Protein AF-A0A7S3PN33-F1 (afdb_monomer_lite)

Organism: NCBI:txid215587

Sequence (171 aa):
MSETEQEKIMETLKGGEWKNDDFIQNVSSNPILAQALKDPRFAMIAQGLQTNPTATMKEIEKDPSMKQVVNELFKVLGGHFMKLGEVQDRGMAKLQVQKPAIVSSEEAKLQREADKVLQNQEIRNVLSNPETKEILNKCSNPVMFRRYMNDPIWGARIRLLQQYGLVQMQN

pLDDT: mean 79.93, std 12.37, range [38.75, 93.25]

Secondary structure (DSSP, 8-state):
--HHHHHHHHHHS---TTSSHHHHHHHHHSHHHHHHTTSHHHHHHHHHHHH-HHHHHHHHTT-HHHHHHHHHHHHHHHHHHHHHHHHHHHHHHHHHH---S---HHHHHHHHHHHHHHH-HHHHHHHH-HHHHHHHHHTTSHHHHHHHHTSTTHHHHHHHHHHTTS-----

Radius of gyration: 28.56 Å; chains: 1; bounding box: 65×34×70 Å

Structure (mmCIF, N/CA/C/O backbone):
data_AF-A0A7S3PN33-F1
#
_entry.id   AF-A0A7S3PN33-F1
#
loop_
_atom_site.group_PDB
_atom_site.id
_atom_site.type_symbol
_atom_site.label_atom_id
_atom_site.label_alt_id
_atom_site.label_comp_id
_atom_site.label_asym_id
_atom_site.label_entity_id
_atom_site.label_seq_id
_atom_site.pdbx_PDB_ins_code
_atom_site.Cartn_x
_atom_site.Cartn_y
_atom_site.Cartn_z
_atom_site.occupancy
_atom_site.B_iso_or_equiv
_atom_site.auth_seq_id
_atom_site.auth_comp_id
_atom_site.auth_asym_id
_atom_site.auth_atom_id
_atom_site.pdbx_PDB_model_num
ATOM 1 N N . MET A 1 1 ? -24.913 -13.433 13.638 1.00 58.53 1 MET A N 1
ATOM 2 C CA . MET A 1 1 ? -25.015 -12.006 13.287 1.00 58.53 1 MET A CA 1
ATOM 3 C C . MET A 1 1 ? -26.271 -11.854 12.453 1.00 58.53 1 MET A C 1
ATOM 5 O O . MET A 1 1 ? -26.482 -12.708 11.598 1.00 58.53 1 MET A O 1
ATOM 9 N N . SER A 1 2 ? -27.131 -10.887 12.760 1.00 71.38 2 SER A N 1
ATOM 10 C CA . SER A 1 2 ? -28.342 -10.630 11.971 1.00 71.38 2 SER A CA 1
ATOM 11 C C . SER A 1 2 ? -28.032 -9.737 10.767 1.00 71.38 2 SER A C 1
ATOM 13 O O . SER A 1 2 ? -27.051 -8.996 10.764 1.00 71.38 2 SER A O 1
ATOM 15 N N . GLU A 1 3 ? -28.879 -9.799 9.745 1.00 67.00 3 GLU A N 1
ATOM 16 C CA . GLU A 1 3 ? -28.794 -8.984 8.521 1.00 67.00 3 GLU A CA 1
ATOM 17 C C . GLU A 1 3 ? -28.723 -7.475 8.840 1.00 67.00 3 GLU A C 1
ATOM 19 O O . GLU A 1 3 ? -27.892 -6.747 8.304 1.00 67.00 3 GLU A O 1
ATOM 24 N N . THR A 1 4 ? -29.460 -7.040 9.866 1.00 70.31 4 THR A N 1
ATOM 25 C CA . THR A 1 4 ? -29.454 -5.665 10.392 1.00 70.31 4 THR A CA 1
ATOM 26 C C . THR A 1 4 ? -28.090 -5.208 10.928 1.00 70.31 4 THR A C 1
ATOM 28 O O . THR A 1 4 ? -27.743 -4.030 10.843 1.00 70.31 4 THR A O 1
ATOM 31 N N . GL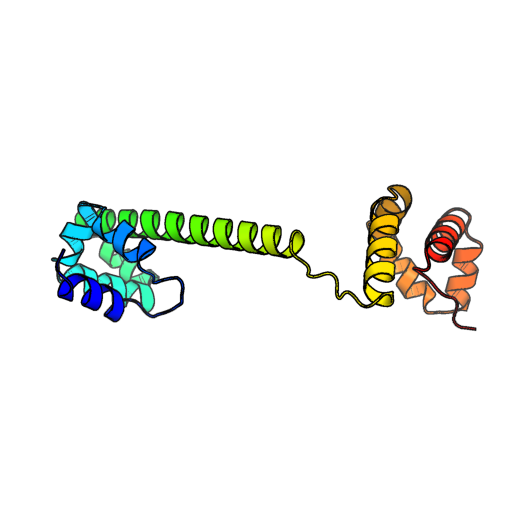U A 1 5 ? -27.293 -6.112 11.511 1.00 68.50 5 GLU A N 1
ATOM 32 C CA . GLU A 1 5 ? -25.954 -5.774 12.017 1.00 68.50 5 GLU A CA 1
ATOM 33 C C . GLU A 1 5 ? -24.965 -5.558 10.858 1.00 68.50 5 GLU A C 1
ATOM 35 O O . GLU A 1 5 ? -24.100 -4.686 10.949 1.00 68.50 5 GLU A O 1
ATOM 40 N N . GLN A 1 6 ? -25.118 -6.297 9.752 1.00 67.12 6 GLN A N 1
ATOM 41 C CA . GLN A 1 6 ? -24.296 -6.143 8.546 1.00 67.12 6 GLN A CA 1
ATOM 42 C C . GLN A 1 6 ? -24.588 -4.823 7.833 1.00 67.12 6 GLN A C 1
ATOM 44 O O . GLN A 1 6 ? -23.655 -4.080 7.521 1.00 67.12 6 GLN A O 1
ATOM 49 N N . GLU A 1 7 ? -25.865 -4.489 7.639 1.00 71.06 7 GLU A N 1
ATOM 50 C CA . GLU A 1 7 ? -26.284 -3.223 7.024 1.00 71.06 7 GLU A CA 1
ATOM 51 C C . GLU A 1 7 ? -25.725 -2.021 7.784 1.00 71.06 7 GLU A C 1
ATOM 53 O O . GLU A 1 7 ? -25.157 -1.111 7.186 1.00 71.06 7 GLU A O 1
ATOM 58 N N . LYS A 1 8 ? -25.755 -2.062 9.117 1.00 71.00 8 LYS A N 1
ATOM 59 C CA . LYS A 1 8 ? -25.241 -0.974 9.954 1.00 71.00 8 LYS A CA 1
ATOM 60 C C . LYS A 1 8 ? -23.730 -0.754 9.792 1.00 71.00 8 LYS A C 1
ATOM 62 O O . LYS A 1 8 ? -23.267 0.389 9.796 1.00 71.00 8 LYS A O 1
ATOM 67 N N . ILE A 1 9 ? -22.945 -1.823 9.621 1.00 72.38 9 ILE A N 1
ATOM 68 C CA . ILE A 1 9 ? -21.507 -1.726 9.296 1.00 72.38 9 ILE A CA 1
ATOM 69 C C . ILE A 1 9 ? -21.325 -1.079 7.925 1.00 72.38 9 ILE A C 1
ATOM 71 O O . ILE A 1 9 ? -20.470 -0.206 7.748 1.00 72.38 9 ILE A O 1
ATOM 75 N N . MET A 1 10 ? -22.146 -1.497 6.960 1.00 69.25 10 MET A N 1
ATOM 76 C CA . MET A 1 10 ? -22.115 -0.960 5.610 1.00 69.25 10 MET A CA 1
ATOM 77 C C . MET A 1 10 ? -22.499 0.526 5.602 1.00 69.25 10 MET A C 1
ATOM 79 O O . MET A 1 10 ? -21.857 1.311 4.917 1.00 69.25 10 MET A O 1
ATOM 83 N N . GLU A 1 11 ? -23.454 0.971 6.399 1.00 74.38 11 GLU A N 1
ATOM 84 C CA . GLU A 1 11 ? -23.814 2.391 6.457 1.00 74.38 11 GLU A CA 1
ATOM 85 C C . GLU A 1 11 ? -22.759 3.249 7.171 1.00 74.38 11 GLU A C 1
ATOM 87 O O . GLU A 1 11 ? -22.492 4.378 6.761 1.00 74.38 11 GLU A O 1
ATOM 92 N N . THR A 1 12 ? -22.112 2.713 8.211 1.00 70.12 12 THR A N 1
ATOM 93 C CA . THR A 1 12 ? -21.156 3.476 9.037 1.00 70.12 12 THR A CA 1
ATOM 94 C C . THR A 1 12 ? -19.830 3.747 8.311 1.00 70.12 12 THR A C 1
ATOM 96 O O . THR A 1 12 ? -19.145 4.736 8.587 1.00 70.12 12 THR A O 1
ATOM 99 N N . LEU A 1 13 ? -19.433 2.875 7.381 1.00 72.44 13 LEU A N 1
ATOM 100 C CA . LEU A 1 13 ? -18.172 2.986 6.646 1.00 72.44 13 LEU A CA 1
ATOM 101 C C . LEU A 1 13 ? -18.376 3.644 5.276 1.00 72.44 13 LEU A C 1
ATOM 103 O O . LEU A 1 13 ? -19.054 3.081 4.407 1.00 72.44 13 LEU A O 1
ATOM 107 N N . LYS A 1 14 ? -17.730 4.803 5.054 1.00 68.38 14 LYS A N 1
ATOM 108 C CA . LYS A 1 14 ? -17.654 5.435 3.724 1.00 68.38 14 LYS A CA 1
ATOM 109 C C . LYS A 1 14 ? -17.131 4.429 2.690 1.00 68.38 14 LYS A C 1
ATOM 111 O O . LYS A 1 14 ? -16.187 3.689 2.953 1.00 68.38 14 LYS A O 1
ATOM 116 N N . GLY A 1 15 ? -17.828 4.375 1.554 1.00 66.56 15 GLY A N 1
ATOM 117 C CA . GLY A 1 15 ? -17.844 3.237 0.633 1.00 66.56 15 GLY A CA 1
ATOM 118 C C . GLY A 1 15 ? -16.573 2.949 -0.177 1.00 66.56 15 GLY A C 1
ATOM 119 O O . GLY A 1 15 ? -15.509 3.532 0.019 1.00 66.56 15 GLY A O 1
ATOM 120 N N . GLY A 1 16 ? -16.736 2.002 -1.104 1.00 72.56 16 GLY A N 1
ATOM 121 C CA . GLY A 1 16 ? -15.730 1.488 -2.035 1.00 72.56 16 GLY A CA 1
ATOM 122 C C . GLY A 1 16 ? -15.912 -0.019 -2.252 1.00 72.56 16 GLY A C 1
ATOM 123 O O . GLY A 1 16 ? -16.455 -0.700 -1.386 1.00 72.56 16 GLY A O 1
ATOM 124 N N . GLU A 1 17 ? -15.443 -0.550 -3.385 1.00 78.75 17 GLU A N 1
ATOM 125 C CA . GLU A 1 17 ? -15.544 -1.987 -3.733 1.00 78.75 17 GLU A CA 1
ATOM 126 C C . GLU A 1 17 ? -14.802 -2.910 -2.746 1.00 78.75 17 GLU A C 1
ATOM 128 O O . GLU A 1 17 ? -15.034 -4.117 -2.687 1.00 78.75 17 GLU A O 1
ATOM 133 N N . TRP A 1 18 ? -13.923 -2.331 -1.924 1.00 83.94 18 TRP A N 1
ATOM 134 C CA . TRP A 1 18 ? -13.229 -3.023 -0.845 1.00 83.94 18 TRP A CA 1
ATOM 135 C C . TRP A 1 18 ? -14.173 -3.454 0.287 1.00 83.94 18 TRP A C 1
ATOM 137 O O . TRP A 1 18 ? -13.851 -4.395 1.009 1.00 83.94 18 TRP A O 1
ATOM 147 N N . LYS A 1 19 ? -15.336 -2.809 0.451 1.00 86.31 19 LYS A N 1
ATOM 148 C CA . LYS A 1 19 ? -16.323 -3.155 1.480 1.00 86.31 19 LYS A CA 1
ATOM 149 C C . LYS A 1 19 ? -17.283 -4.223 0.951 1.00 86.31 19 LYS A C 1
ATOM 151 O O . LYS A 1 19 ? -18.416 -3.929 0.584 1.00 86.31 19 LYS A O 1
ATOM 156 N N . ASN A 1 20 ? -16.781 -5.448 0.876 1.00 86.56 20 ASN A N 1
ATOM 157 C CA . ASN A 1 20 ? -17.477 -6.619 0.348 1.00 86.56 20 ASN A CA 1
ATOM 158 C C . ASN A 1 20 ? -17.759 -7.659 1.448 1.00 86.56 20 ASN A C 1
ATOM 160 O O . ASN A 1 20 ? -17.358 -7.483 2.600 1.00 86.56 20 ASN A O 1
ATOM 164 N N . ASP A 1 21 ? -18.423 -8.755 1.083 1.00 87.06 21 ASP A N 1
ATOM 165 C CA . ASP A 1 21 ? -18.820 -9.809 2.024 1.00 87.06 21 ASP A CA 1
ATOM 166 C C . ASP A 1 21 ? -17.633 -10.424 2.774 1.00 87.06 21 ASP A C 1
ATOM 168 O O . ASP A 1 21 ? -17.749 -10.714 3.962 1.00 87.06 21 ASP A O 1
ATOM 172 N N . ASP A 1 22 ? -16.469 -10.556 2.125 1.00 88.00 22 ASP A N 1
ATOM 173 C CA . ASP A 1 22 ? -15.250 -11.077 2.760 1.00 88.00 22 ASP A CA 1
ATOM 174 C C . ASP A 1 22 ? -14.800 -10.161 3.905 1.00 88.00 22 ASP A C 1
ATOM 176 O O . ASP A 1 22 ? -14.487 -10.629 5.000 1.00 88.00 22 ASP A O 1
ATOM 180 N N . PHE A 1 23 ? -14.850 -8.841 3.701 1.00 88.88 23 PHE A N 1
ATOM 181 C CA . PHE A 1 23 ? -14.559 -7.876 4.759 1.00 88.88 23 PHE A CA 1
ATOM 182 C C . PHE A 1 23 ? -15.548 -7.993 5.925 1.00 88.88 23 PHE A C 1
ATOM 184 O O . PHE A 1 23 ? -15.133 -8.082 7.083 1.00 88.88 23 PHE A O 1
ATOM 191 N N . ILE A 1 24 ? -16.853 -8.029 5.633 1.00 87.38 24 ILE A N 1
ATOM 192 C CA . ILE A 1 24 ? -17.907 -8.153 6.653 1.00 87.38 24 ILE A CA 1
ATOM 193 C C . ILE A 1 24 ? -17.731 -9.458 7.441 1.00 87.38 24 ILE A C 1
ATOM 195 O O . ILE A 1 24 ? -17.849 -9.481 8.671 1.00 87.38 24 ILE A O 1
ATOM 199 N N . GLN A 1 25 ? -17.405 -10.548 6.751 1.00 87.88 25 GLN A N 1
ATOM 200 C CA . GLN A 1 25 ? -17.148 -11.844 7.359 1.00 87.88 25 GLN A CA 1
ATOM 201 C C . GLN A 1 25 ? -15.911 -11.807 8.264 1.00 87.88 25 GLN A C 1
ATOM 203 O O . GLN A 1 25 ? -15.967 -12.313 9.385 1.00 87.88 25 GLN A O 1
ATOM 208 N N . ASN A 1 26 ? -14.823 -11.164 7.838 1.00 89.81 26 ASN A N 1
ATOM 209 C CA . ASN A 1 26 ? -13.604 -11.041 8.640 1.00 89.81 26 ASN A CA 1
ATOM 210 C C . ASN A 1 26 ? -13.828 -10.206 9.911 1.00 89.81 26 ASN A C 1
ATOM 212 O O . ASN A 1 26 ? -13.352 -10.572 10.987 1.00 89.81 26 ASN A O 1
ATOM 216 N N . VAL A 1 27 ? -14.595 -9.115 9.815 1.00 88.62 27 VAL A N 1
ATOM 217 C CA . VAL A 1 27 ? -14.963 -8.289 10.976 1.00 88.62 27 VAL A CA 1
ATOM 218 C C . VAL 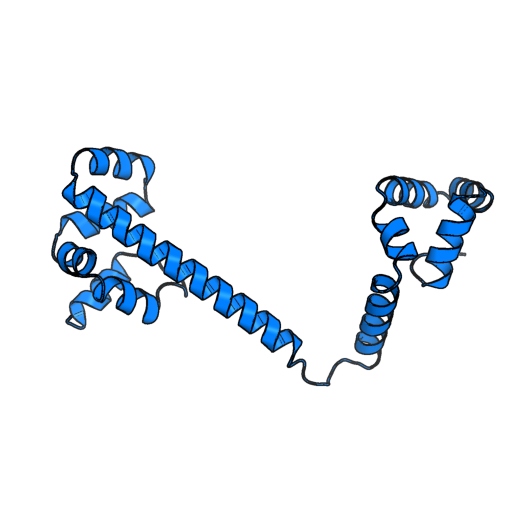A 1 27 ? -15.854 -9.074 11.941 1.00 88.62 27 VAL A C 1
ATOM 220 O O . VAL A 1 27 ? -15.602 -9.083 13.143 1.00 88.62 27 VAL A O 1
ATOM 223 N N . SER A 1 28 ? -16.871 -9.766 11.431 1.00 86.25 28 SER A N 1
ATOM 224 C CA . SER A 1 28 ? -17.840 -10.494 12.262 1.00 86.25 28 SER A CA 1
ATOM 225 C C . SER A 1 28 ? -17.310 -11.796 12.862 1.00 86.25 28 SER A C 1
ATOM 227 O O . SER A 1 28 ? -17.780 -12.217 13.919 1.00 86.25 28 SER A O 1
ATOM 229 N N . SER A 1 29 ? -16.312 -12.416 12.232 1.00 88.25 29 SER A N 1
ATOM 230 C CA . SER A 1 29 ? -15.637 -13.607 12.761 1.00 88.25 29 SER A CA 1
ATOM 231 C C . SER A 1 29 ? -14.658 -13.273 13.891 1.00 88.25 29 SER A C 1
ATOM 233 O O . SER A 1 29 ? -14.271 -14.162 14.648 1.00 88.25 29 SER A O 1
ATOM 235 N N . ASN A 1 30 ? -14.256 -12.004 14.035 1.00 90.19 30 ASN A N 1
ATOM 236 C CA . ASN A 1 30 ? -13.412 -11.564 15.139 1.00 90.19 30 ASN A CA 1
ATOM 237 C C . ASN A 1 30 ? -14.286 -11.274 16.379 1.00 90.19 30 ASN A C 1
ATOM 239 O O . ASN A 1 30 ? -15.076 -10.329 16.354 1.00 90.19 30 ASN A O 1
ATOM 243 N N . PRO A 1 31 ? -14.143 -12.024 17.489 1.00 89.75 31 PRO A N 1
ATOM 244 C CA . PRO A 1 31 ? -15.016 -11.886 18.656 1.00 89.75 31 PRO A CA 1
ATOM 245 C C . PRO A 1 31 ? -14.914 -10.510 19.331 1.00 89.75 31 PRO A C 1
ATOM 247 O O . PRO A 1 31 ? -15.902 -10.028 19.883 1.00 89.75 31 PRO A O 1
ATOM 250 N N . ILE A 1 32 ? -13.750 -9.852 19.261 1.00 90.00 32 ILE A N 1
ATOM 251 C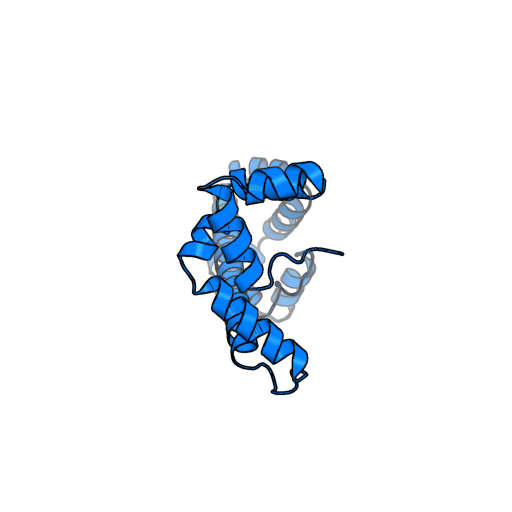 CA . ILE A 1 32 ? -13.544 -8.511 19.826 1.00 90.00 32 ILE A CA 1
ATOM 252 C C . ILE A 1 32 ? -14.336 -7.483 19.014 1.00 90.00 32 ILE A C 1
ATOM 254 O O . ILE A 1 32 ? -15.038 -6.648 19.582 1.00 90.00 32 ILE A O 1
ATOM 258 N N . LEU A 1 33 ? -14.266 -7.571 17.685 1.00 90.00 33 LEU A N 1
ATOM 259 C CA . LEU A 1 33 ? -14.994 -6.669 16.795 1.00 90.00 33 LEU A CA 1
ATOM 260 C C . LEU A 1 33 ? -16.496 -6.948 16.820 1.00 90.00 33 LEU A C 1
ATOM 262 O O . LEU A 1 33 ? -17.279 -6.014 16.946 1.00 90.00 33 LEU A O 1
ATOM 266 N N . ALA A 1 34 ? -16.904 -8.216 16.802 1.00 87.81 34 ALA A N 1
ATOM 267 C CA . ALA A 1 34 ? -18.303 -8.615 16.926 1.00 87.81 34 ALA A CA 1
ATOM 268 C C . ALA A 1 34 ? -18.948 -8.079 18.212 1.00 87.81 34 ALA A C 1
ATOM 270 O O . ALA A 1 34 ? -20.104 -7.653 18.205 1.00 87.81 34 ALA A O 1
ATOM 271 N N . GLN A 1 35 ? -18.198 -8.063 19.316 1.00 87.81 35 GLN A N 1
ATOM 272 C CA . GLN A 1 35 ? -18.667 -7.464 20.559 1.00 87.81 35 GLN A CA 1
ATOM 273 C C . GLN A 1 35 ? -18.696 -5.932 20.478 1.00 87.81 35 GLN A C 1
ATOM 275 O O . GLN A 1 35 ? -19.653 -5.318 20.948 1.00 87.81 35 GLN A O 1
ATOM 280 N N . ALA A 1 36 ? -17.690 -5.315 19.857 1.00 87.75 36 ALA A N 1
ATOM 281 C CA . ALA A 1 36 ? -17.626 -3.867 19.690 1.00 87.75 36 ALA A CA 1
ATOM 282 C C . ALA A 1 36 ? -18.742 -3.306 18.800 1.00 87.75 36 ALA A C 1
ATOM 284 O O . ALA A 1 36 ? -19.209 -2.202 19.047 1.00 87.75 36 ALA A O 1
ATOM 285 N N . LEU A 1 37 ? -19.233 -4.065 17.819 1.00 84.75 37 LEU A N 1
ATOM 286 C CA . LEU A 1 37 ? -20.362 -3.658 16.971 1.00 84.75 37 LEU A CA 1
ATOM 287 C C . LEU A 1 37 ? -21.657 -3.402 17.752 1.00 84.75 37 LEU A C 1
ATOM 289 O O . LEU A 1 37 ? -22.514 -2.634 17.311 1.00 84.75 37 LEU A O 1
ATOM 293 N N . LYS A 1 38 ? -21.793 -4.025 18.924 1.00 85.12 38 LYS A N 1
ATOM 294 C CA . LYS A 1 38 ? -22.921 -3.818 19.838 1.00 85.12 38 LYS A CA 1
ATOM 295 C C . LYS A 1 38 ? -22.732 -2.584 20.722 1.00 85.12 38 LYS A C 1
ATOM 297 O O . LYS A 1 38 ? -23.684 -2.149 21.364 1.00 85.12 38 LYS A O 1
ATOM 302 N N . ASP A 1 39 ? -21.525 -2.022 20.763 1.00 86.31 39 ASP A N 1
ATOM 303 C CA . ASP A 1 39 ? -21.192 -0.835 21.541 1.00 86.31 39 ASP A CA 1
ATOM 304 C C . ASP A 1 39 ? -21.438 0.438 20.704 1.00 86.31 39 ASP A C 1
ATOM 306 O O . ASP A 1 39 ? -20.835 0.606 19.638 1.00 86.31 39 ASP A O 1
ATOM 310 N N . PRO A 1 40 ? -22.284 1.381 21.160 1.00 84.88 40 PRO A N 1
ATOM 311 C CA . PRO A 1 40 ? -22.530 2.631 20.438 1.00 84.88 40 PRO A CA 1
ATOM 312 C C . PRO A 1 40 ? -21.262 3.477 20.232 1.00 84.88 40 PRO A C 1
ATOM 314 O O . PRO A 1 40 ? -21.192 4.249 19.272 1.00 84.88 40 PRO A O 1
ATOM 317 N N . ARG A 1 41 ? -20.232 3.309 21.077 1.00 86.56 41 ARG A N 1
ATOM 318 C CA . ARG A 1 41 ? -18.941 4.000 20.933 1.00 86.56 41 ARG A CA 1
ATOM 319 C C . ARG A 1 41 ? -18.206 3.596 19.660 1.00 86.56 41 ARG A C 1
ATOM 321 O O . ARG A 1 41 ? -17.490 4.422 19.098 1.00 86.56 41 ARG A O 1
ATOM 328 N N . PHE A 1 42 ? -18.406 2.372 19.167 1.00 86.19 42 PHE A N 1
ATOM 329 C CA . PHE A 1 42 ? -17.749 1.898 17.950 1.00 86.19 42 PHE A CA 1
ATOM 330 C C . PHE A 1 42 ? -18.136 2.739 16.733 1.00 86.19 42 PHE A C 1
ATOM 332 O O . PHE A 1 42 ? -17.263 3.154 15.976 1.00 86.19 42 PHE A O 1
ATOM 339 N N . ALA A 1 43 ? -19.424 3.057 16.574 1.00 84.06 43 ALA A N 1
ATOM 340 C CA . ALA A 1 43 ? -19.894 3.882 15.464 1.00 84.06 43 ALA A CA 1
ATOM 341 C C . ALA A 1 43 ? -19.306 5.302 15.520 1.00 84.06 43 ALA A C 1
ATOM 343 O O . ALA A 1 43 ? -18.842 5.824 14.506 1.00 84.06 43 ALA A O 1
ATOM 344 N N . MET A 1 44 ? -19.244 5.896 16.718 1.00 85.69 44 MET A N 1
ATOM 345 C CA . MET A 1 44 ? -18.633 7.215 16.922 1.00 85.69 44 MET A CA 1
ATOM 346 C C . MET A 1 44 ? -17.139 7.207 16.589 1.00 85.69 44 MET A C 1
ATOM 348 O O . MET A 1 44 ? -16.644 8.113 15.922 1.00 85.69 44 MET A O 1
ATOM 352 N N . ILE A 1 45 ? -16.421 6.167 17.015 1.00 87.44 45 ILE A N 1
ATOM 353 C CA . ILE A 1 45 ? -14.997 6.000 16.721 1.00 87.44 45 ILE A CA 1
ATOM 354 C C . ILE A 1 45 ? -14.775 5.780 15.223 1.00 87.44 45 ILE A C 1
ATOM 356 O O . ILE A 1 45 ? -13.915 6.433 14.639 1.00 87.44 45 ILE A O 1
ATOM 360 N N . ALA A 1 46 ? -15.560 4.918 14.577 1.00 85.31 46 ALA A N 1
ATOM 361 C CA . ALA A 1 46 ? -15.461 4.661 13.144 1.00 85.31 46 ALA A CA 1
ATOM 362 C C . ALA A 1 46 ? -15.700 5.936 12.314 1.00 85.31 46 ALA A C 1
ATOM 364 O O . ALA A 1 46 ? -14.964 6.200 11.362 1.00 85.31 46 ALA A O 1
ATOM 365 N N . GLN A 1 47 ? -16.674 6.765 12.701 1.00 85.12 47 GLN A N 1
ATOM 366 C CA . GLN A 1 47 ? -16.918 8.065 12.073 1.00 85.12 47 GLN A CA 1
ATOM 367 C C . GLN A 1 47 ? -15.790 9.068 12.364 1.00 85.12 47 GLN A C 1
ATOM 369 O O . GLN A 1 47 ? -15.359 9.810 11.475 1.00 85.12 47 GLN A O 1
ATOM 374 N N . GLY A 1 48 ? -15.279 9.075 13.595 1.00 87.81 48 GLY A N 1
ATOM 375 C CA . GLY A 1 48 ? -14.147 9.903 13.997 1.00 87.81 48 GLY A CA 1
ATOM 376 C C . GLY A 1 48 ? -12.888 9.580 13.191 1.00 87.81 48 GLY A C 1
ATOM 377 O O . GLY A 1 48 ? -12.277 10.479 12.622 1.00 87.81 48 GLY A O 1
ATOM 378 N N . LEU A 1 49 ? -12.568 8.297 13.011 1.00 88.06 49 LEU A N 1
ATOM 379 C CA . LEU A 1 49 ? -11.437 7.845 12.196 1.00 88.06 49 LEU A CA 1
ATOM 380 C C . LEU A 1 49 ? -11.546 8.280 10.727 1.00 88.06 49 LEU A C 1
ATOM 382 O O . LEU A 1 49 ? -10.528 8.544 10.094 1.00 88.06 49 LEU A O 1
ATOM 386 N N . GLN A 1 50 ? -12.761 8.401 10.187 1.00 83.94 50 GLN A N 1
ATOM 387 C CA . GLN A 1 50 ? -12.981 8.869 8.813 1.00 83.94 50 GLN A CA 1
ATOM 388 C C . GLN A 1 50 ? -12.902 10.391 8.654 1.00 83.94 50 GLN A C 1
ATOM 390 O O . GLN A 1 50 ? -12.678 10.875 7.545 1.00 83.94 50 GLN A O 1
ATOM 395 N N . THR A 1 51 ? -13.160 11.153 9.716 1.00 88.19 51 THR A N 1
ATOM 396 C CA . THR A 1 51 ? -13.275 12.620 9.649 1.00 88.19 51 THR A CA 1
ATOM 397 C C . THR A 1 51 ? -12.069 13.332 10.256 1.00 88.19 51 THR A C 1
ATOM 399 O O . THR A 1 51 ? -11.576 14.294 9.674 1.00 88.19 51 THR A O 1
ATOM 402 N N . ASN A 1 52 ? -11.570 12.860 11.398 1.00 91.62 52 ASN A N 1
ATOM 403 C CA . ASN A 1 52 ? -10.404 13.397 12.092 1.00 91.62 52 ASN A CA 1
ATOM 404 C C . ASN A 1 52 ? -9.651 12.288 12.862 1.00 91.62 52 ASN A C 1
ATOM 406 O O . ASN A 1 52 ? -9.732 12.212 14.094 1.00 91.62 52 ASN A O 1
ATOM 410 N N . PRO A 1 53 ? -8.881 11.439 12.157 1.00 87.88 53 PRO A N 1
ATOM 411 C CA . PRO A 1 53 ? -8.213 10.288 12.763 1.00 87.88 53 PRO A CA 1
ATOM 412 C C . PRO A 1 53 ? -7.245 10.680 13.883 1.00 87.88 53 PRO A C 1
ATOM 414 O O . PRO A 1 53 ? -7.169 9.987 14.894 1.00 87.88 53 PRO A O 1
ATOM 417 N N . THR A 1 54 ? -6.550 11.814 13.760 1.00 91.88 54 THR A N 1
ATOM 418 C CA . THR A 1 54 ? -5.599 12.281 14.778 1.00 91.88 54 THR A CA 1
ATOM 419 C C . THR A 1 54 ? -6.288 12.597 16.105 1.00 91.88 54 THR A C 1
ATOM 421 O O . THR A 1 54 ? -5.798 12.196 17.160 1.00 91.88 54 THR A O 1
ATOM 424 N N . ALA A 1 55 ? -7.420 13.308 16.075 1.00 92.25 55 ALA A N 1
ATOM 425 C CA . ALA A 1 55 ? -8.168 13.621 17.292 1.00 92.25 55 ALA A CA 1
ATOM 426 C C . ALA A 1 55 ? -8.808 12.363 17.892 1.00 92.25 55 ALA A C 1
ATOM 428 O O . ALA A 1 55 ? -8.727 12.143 19.098 1.00 92.25 55 ALA A O 1
ATOM 429 N N . THR A 1 56 ? -9.384 11.502 17.050 1.00 92.00 56 THR A N 1
ATOM 430 C CA . THR A 1 56 ? -10.020 10.262 17.503 1.00 92.00 56 THR A CA 1
ATOM 431 C C . THR A 1 56 ? -9.019 9.311 18.155 1.00 92.00 56 THR A C 1
ATOM 433 O O . THR A 1 56 ? -9.312 8.779 19.221 1.00 92.00 56 THR A O 1
ATOM 436 N N . MET A 1 57 ? -7.811 9.158 17.601 1.00 90.56 57 MET A N 1
ATOM 437 C CA . MET A 1 57 ? -6.765 8.322 18.205 1.00 90.56 57 MET A CA 1
ATOM 438 C C . MET A 1 57 ? -6.323 8.836 19.582 1.00 90.56 57 MET A C 1
ATOM 440 O O . MET A 1 57 ? -6.152 8.029 20.491 1.00 90.56 57 MET A O 1
ATOM 444 N N . LYS A 1 58 ? -6.228 10.158 19.781 1.00 92.56 58 LYS A N 1
ATOM 445 C CA . LYS A 1 58 ? -5.926 10.748 21.101 1.00 92.56 58 LYS A CA 1
ATOM 446 C C . LYS A 1 58 ? -7.005 10.472 22.149 1.00 92.56 58 LYS A C 1
ATOM 448 O O . LYS A 1 58 ? -6.691 10.317 23.325 1.00 92.56 58 LYS A O 1
ATOM 453 N N . GLU A 1 59 ? -8.274 10.424 21.751 1.00 87.94 59 GLU A N 1
ATOM 454 C CA . GLU A 1 59 ? -9.357 10.054 22.671 1.00 87.94 59 GLU A CA 1
ATOM 455 C C . GLU A 1 59 ? -9.365 8.547 22.959 1.00 87.94 59 GLU A C 1
ATOM 457 O O . GLU A 1 59 ? -9.536 8.145 24.108 1.00 87.94 59 GLU A O 1
ATOM 462 N N . ILE A 1 60 ? -9.080 7.712 21.953 1.00 91.81 60 ILE A N 1
ATOM 463 C CA . ILE A 1 60 ? -8.943 6.256 22.120 1.00 91.81 60 ILE A CA 1
ATOM 464 C C . ILE A 1 60 ? -7.775 5.898 23.048 1.00 91.81 60 ILE A C 1
ATOM 466 O O . ILE A 1 60 ? -7.862 4.921 23.786 1.00 91.81 60 ILE A O 1
ATOM 470 N N . GLU A 1 61 ? -6.685 6.671 23.060 1.00 89.56 61 GLU A N 1
ATOM 471 C CA . GLU A 1 61 ? -5.546 6.431 23.961 1.00 89.56 61 GLU A CA 1
ATOM 472 C C . GLU A 1 61 ? -5.943 6.375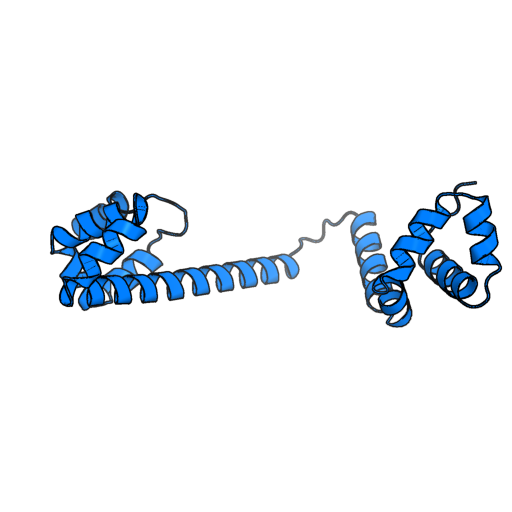 25.441 1.00 89.56 61 GLU A C 1
ATOM 474 O O . GLU A 1 61 ? -5.298 5.667 26.216 1.00 89.56 61 GLU A O 1
ATOM 479 N N . LYS A 1 62 ? -7.016 7.078 25.820 1.00 90.00 62 LYS A N 1
ATOM 480 C CA . LYS A 1 62 ? -7.541 7.117 27.189 1.00 90.00 62 LYS A CA 1
ATOM 481 C C . LYS A 1 62 ? -8.466 5.937 27.514 1.00 90.00 62 LYS A C 1
ATOM 483 O O . LYS A 1 62 ? -8.766 5.725 28.685 1.00 90.00 62 LYS A O 1
ATOM 488 N N . ASP A 1 63 ? -8.907 5.173 26.513 1.00 88.38 63 ASP A N 1
ATOM 489 C CA . ASP A 1 63 ? -9.788 4.009 26.659 1.00 88.38 63 ASP A CA 1
ATOM 490 C C . ASP A 1 63 ? -9.073 2.734 26.163 1.00 88.38 63 ASP A C 1
ATOM 492 O O . ASP A 1 63 ? -9.113 2.404 24.971 1.00 88.38 63 ASP A O 1
ATOM 496 N N . PRO A 1 64 ? -8.419 1.975 27.067 1.00 88.69 64 PRO A N 1
ATOM 497 C CA . PRO A 1 64 ? -7.689 0.759 26.708 1.00 88.69 64 PRO A CA 1
ATOM 498 C C . PRO A 1 64 ? -8.549 -0.301 26.007 1.00 88.69 64 PRO A C 1
ATOM 500 O O . PRO A 1 64 ? -8.043 -1.029 25.152 1.00 88.69 64 PRO A O 1
ATOM 503 N N . SER A 1 65 ? -9.843 -0.373 26.338 1.00 89.06 65 SER A N 1
ATOM 504 C CA . SER A 1 65 ? -10.778 -1.323 25.729 1.00 89.06 65 SER A CA 1
ATOM 505 C C . SER A 1 65 ? -11.043 -0.952 24.270 1.00 89.06 65 SER A C 1
ATOM 507 O O . SER A 1 65 ? -10.887 -1.778 23.368 1.00 89.06 65 SER A O 1
ATOM 509 N N . MET A 1 66 ? -11.331 0.324 24.007 1.00 89.06 66 MET A N 1
ATOM 510 C CA . MET A 1 66 ? -11.528 0.810 22.639 1.00 89.06 66 MET A CA 1
ATOM 511 C C . MET A 1 66 ? -10.236 0.801 21.822 1.00 89.06 66 MET A C 1
ATOM 513 O O . MET A 1 66 ? -10.267 0.523 20.624 1.00 89.06 66 MET A O 1
ATOM 517 N N . LYS A 1 67 ? -9.081 1.005 22.458 1.00 91.00 67 LYS A N 1
ATOM 518 C CA . LYS A 1 67 ? -7.779 0.852 21.803 1.00 91.00 67 LYS A CA 1
ATOM 519 C C . LYS A 1 67 ? -7.565 -0.571 21.295 1.00 91.00 67 LYS A C 1
ATOM 521 O O . LYS A 1 67 ? -7.091 -0.753 20.176 1.00 91.00 67 LYS A O 1
ATOM 526 N N . GLN A 1 68 ? -7.941 -1.580 22.081 1.00 91.69 68 GLN A N 1
ATOM 527 C CA . GLN A 1 68 ? -7.870 -2.975 21.650 1.00 91.69 68 GLN A CA 1
ATOM 528 C C . GLN A 1 68 ? -8.787 -3.240 20.450 1.00 91.69 68 GLN A C 1
ATOM 530 O O . GLN A 1 68 ? -8.346 -3.842 19.474 1.00 91.69 68 GLN A O 1
ATOM 535 N N . VAL A 1 69 ? -10.022 -2.739 20.485 1.00 91.69 69 VAL A N 1
ATOM 536 C CA . VAL A 1 69 ? -10.976 -2.853 19.370 1.00 91.69 69 VAL A CA 1
ATOM 537 C C . VAL A 1 69 ? -10.423 -2.224 18.091 1.00 91.69 69 VAL A C 1
ATOM 539 O O . VAL A 1 69 ? -10.443 -2.850 17.035 1.00 91.69 69 VAL A O 1
ATOM 542 N N . VAL A 1 70 ? -9.892 -1.004 18.174 1.00 90.81 70 VAL A N 1
ATOM 543 C CA . VAL A 1 70 ? -9.352 -0.280 17.013 1.00 90.81 70 VAL A CA 1
ATOM 544 C C . VAL A 1 70 ? -8.114 -0.977 16.448 1.00 90.81 70 VAL A C 1
ATOM 546 O O . VAL A 1 70 ? -7.979 -1.099 15.232 1.00 90.81 70 VAL A O 1
ATOM 549 N N . ASN A 1 71 ? -7.246 -1.510 17.309 1.00 92.00 71 ASN A N 1
ATOM 550 C CA . ASN A 1 71 ? -6.098 -2.300 16.869 1.00 92.00 71 ASN A CA 1
ATOM 551 C C . ASN A 1 71 ? -6.527 -3.569 16.121 1.00 92.00 71 ASN A C 1
ATOM 553 O O . ASN A 1 71 ? -5.950 -3.892 15.084 1.00 92.00 71 ASN A O 1
ATOM 557 N N . GLU A 1 72 ? -7.538 -4.281 16.621 1.00 93.25 72 GLU A N 1
ATOM 558 C CA . GLU A 1 72 ? -8.088 -5.451 15.930 1.00 93.25 72 GLU A CA 1
ATOM 559 C C . GLU A 1 72 ? -8.734 -5.075 14.595 1.00 93.25 72 GLU A C 1
ATOM 561 O O . GLU A 1 72 ? -8.525 -5.761 13.594 1.00 93.25 72 GLU A O 1
ATOM 566 N N . LEU A 1 73 ? -9.434 -3.941 14.538 1.00 90.38 73 LEU A N 1
ATOM 567 C CA . LEU A 1 73 ? -10.014 -3.433 13.299 1.00 90.38 73 LEU A CA 1
ATOM 568 C C . LEU A 1 73 ? -8.921 -3.146 12.260 1.00 90.38 73 LEU A C 1
ATOM 570 O O . LEU A 1 73 ? -9.061 -3.534 11.102 1.00 90.38 73 LEU A O 1
ATOM 574 N N . PHE A 1 74 ? -7.809 -2.525 12.665 1.00 91.44 74 PHE A N 1
ATOM 575 C CA . PHE A 1 74 ? -6.677 -2.262 11.773 1.00 91.44 74 PHE A CA 1
ATOM 576 C C . PHE A 1 74 ? -5.965 -3.530 11.307 1.00 91.44 74 PHE A C 1
ATOM 578 O O . PHE A 1 74 ? -5.541 -3.581 10.154 1.00 91.44 74 PHE A O 1
ATOM 585 N N . LYS A 1 75 ? -5.870 -4.571 12.141 1.00 92.25 75 LYS A N 1
ATOM 586 C CA . LYS A 1 75 ? -5.348 -5.875 11.701 1.00 92.25 75 LYS A CA 1
ATOM 587 C C . LYS A 1 75 ? -6.229 -6.487 10.615 1.00 92.25 75 LYS A C 1
ATOM 589 O O . LYS A 1 75 ? -5.707 -6.919 9.590 1.00 92.25 75 LYS A O 1
ATOM 594 N N . VAL A 1 76 ? -7.549 -6.485 10.820 1.00 92.06 76 VAL A N 1
ATOM 595 C CA . VAL A 1 76 ? -8.510 -6.992 9.829 1.00 92.06 76 VAL A CA 1
ATOM 596 C C . VAL A 1 76 ? -8.436 -6.181 8.536 1.00 92.06 76 VAL A C 1
ATOM 598 O O . VAL A 1 76 ? -8.332 -6.768 7.463 1.00 92.06 76 VAL A O 1
ATOM 601 N N . LEU A 1 77 ? -8.406 -4.848 8.623 1.00 89.94 77 LEU A N 1
ATOM 602 C CA . LEU A 1 77 ? -8.256 -3.972 7.457 1.00 89.94 77 LEU A CA 1
ATOM 603 C C . LEU A 1 77 ? -6.940 -4.224 6.714 1.00 89.94 77 LEU A C 1
ATOM 605 O O . LEU A 1 77 ? -6.948 -4.358 5.494 1.00 89.94 77 LEU A O 1
ATOM 609 N N . GLY A 1 78 ? -5.820 -4.325 7.431 1.00 89.25 78 GLY A N 1
ATOM 610 C CA . GLY A 1 78 ? -4.514 -4.598 6.836 1.00 89.25 78 GLY A CA 1
ATOM 611 C C . GLY A 1 78 ? -4.486 -5.935 6.096 1.00 89.25 78 GLY A C 1
ATOM 612 O O . GLY A 1 78 ? -4.094 -5.981 4.932 1.00 89.25 78 GLY A O 1
ATOM 613 N N . GLY A 1 79 ? -4.972 -7.004 6.734 1.00 91.56 79 GLY A N 1
ATOM 614 C CA . GLY A 1 79 ? -5.077 -8.322 6.103 1.00 91.56 79 GLY A CA 1
ATOM 615 C C . GLY A 1 79 ? -6.005 -8.322 4.885 1.00 91.56 79 GLY A C 1
ATOM 616 O O . GLY A 1 79 ? -5.674 -8.906 3.854 1.00 91.56 79 GLY A O 1
ATOM 617 N N . HIS A 1 80 ? -7.129 -7.609 4.970 1.00 92.31 80 HIS A N 1
ATOM 618 C CA . HIS A 1 80 ? -8.077 -7.465 3.866 1.00 92.31 80 HIS A CA 1
ATOM 619 C C . HIS A 1 80 ? -7.460 -6.756 2.656 1.00 92.31 80 HIS A C 1
ATOM 621 O O . HIS A 1 80 ? -7.533 -7.266 1.540 1.00 92.31 80 HIS A O 1
ATOM 627 N N . PHE A 1 81 ? -6.789 -5.619 2.863 1.00 89.88 81 PHE A N 1
ATOM 628 C CA . PHE A 1 81 ? -6.129 -4.892 1.775 1.00 89.88 81 PHE A CA 1
ATOM 629 C C . PHE A 1 81 ? -4.950 -5.663 1.176 1.00 89.88 81 PHE A C 1
ATOM 631 O O . PHE A 1 81 ? -4.778 -5.630 -0.041 1.00 89.88 81 PHE A O 1
ATOM 638 N N . MET A 1 82 ? -4.182 -6.403 1.985 1.00 89.31 82 MET A N 1
ATOM 639 C CA . MET A 1 82 ? -3.151 -7.306 1.460 1.00 89.31 82 MET A CA 1
ATOM 640 C C . MET A 1 82 ? -3.766 -8.371 0.547 1.00 89.31 82 MET A C 1
ATOM 642 O O . MET A 1 82 ? -3.311 -8.543 -0.580 1.00 89.31 82 MET A O 1
ATOM 646 N N . LYS A 1 83 ? -4.848 -9.030 0.980 1.00 89.00 83 LYS A N 1
ATOM 647 C CA . LYS A 1 83 ? -5.546 -10.046 0.178 1.00 89.00 83 LYS A CA 1
ATOM 648 C C . LYS A 1 83 ? -6.130 -9.464 -1.110 1.00 89.00 83 LYS A C 1
ATOM 650 O O . LYS A 1 83 ? -6.003 -10.087 -2.163 1.00 89.00 83 LYS A O 1
ATOM 655 N N . LEU A 1 84 ? -6.739 -8.277 -1.053 1.00 87.00 84 LEU A N 1
ATOM 656 C CA . LEU A 1 84 ? -7.215 -7.566 -2.243 1.00 87.00 84 LEU A CA 1
ATOM 657 C C . LEU A 1 84 ? -6.067 -7.269 -3.215 1.00 87.00 84 LEU A C 1
ATOM 659 O O . LEU A 1 84 ? -6.218 -7.520 -4.408 1.00 87.00 84 LEU A O 1
ATOM 663 N N . GLY A 1 85 ? -4.917 -6.819 -2.705 1.00 85.44 85 GLY A N 1
ATOM 664 C CA . GLY A 1 85 ? -3.699 -6.621 -3.490 1.00 85.44 85 GLY A CA 1
ATOM 665 C C . GLY A 1 85 ? -3.219 -7.912 -4.153 1.00 85.44 85 GLY A C 1
ATOM 666 O O . GLY A 1 85 ? -3.025 -7.941 -5.360 1.00 85.44 85 GLY A O 1
ATOM 667 N N . GLU A 1 86 ? -3.144 -9.027 -3.420 1.00 87.81 86 GLU A N 1
ATOM 668 C CA . GLU A 1 86 ? -2.753 -10.318 -4.000 1.00 87.81 86 GLU A CA 1
ATOM 669 C C . GLU A 1 86 ? -3.746 -10.839 -5.050 1.00 87.81 86 GLU A C 1
ATOM 671 O O . GLU A 1 86 ? -3.361 -11.527 -5.996 1.00 87.81 86 GLU A O 1
ATOM 676 N N . VAL A 1 87 ? -5.050 -10.612 -4.861 1.00 81.81 87 VAL A N 1
ATOM 677 C CA . VAL A 1 87 ? -6.078 -10.984 -5.845 1.00 81.81 87 VAL A CA 1
ATOM 678 C C . VAL A 1 87 ? -5.969 -10.097 -7.079 1.00 81.81 87 VAL A C 1
ATOM 680 O O . VAL A 1 87 ? -6.072 -10.619 -8.187 1.00 81.81 87 VAL A O 1
ATOM 683 N N . GLN A 1 88 ? -5.703 -8.802 -6.910 1.00 78.38 88 GLN A N 1
ATOM 684 C CA . GLN A 1 88 ? -5.445 -7.876 -8.008 1.00 78.38 88 GLN A CA 1
ATOM 685 C C . GLN A 1 88 ? -4.173 -8.266 -8.767 1.00 78.38 88 GLN A C 1
ATOM 687 O O . GLN A 1 88 ? -4.229 -8.414 -9.983 1.00 78.38 88 GLN A O 1
ATOM 692 N N . ASP A 1 89 ? -3.069 -8.540 -8.075 1.00 77.75 89 ASP A N 1
ATOM 693 C CA . ASP A 1 89 ? -1.807 -8.991 -8.668 1.00 77.75 89 ASP A CA 1
ATOM 694 C C . ASP A 1 89 ? -1.974 -10.327 -9.394 1.00 77.75 89 ASP A C 1
ATOM 696 O O . ASP A 1 89 ? -1.527 -10.482 -10.530 1.00 77.75 89 ASP A O 1
ATOM 700 N N . ARG A 1 90 ? -2.692 -11.288 -8.797 1.00 72.62 90 ARG A N 1
ATOM 701 C CA . ARG A 1 90 ? -3.038 -12.555 -9.465 1.00 72.62 90 ARG A CA 1
ATOM 702 C C . ARG A 1 90 ? -3.991 -12.349 -10.636 1.00 72.62 90 ARG A C 1
ATOM 704 O O . ARG A 1 90 ? -3.885 -13.074 -11.619 1.00 72.62 90 ARG A O 1
ATOM 711 N N . GLY A 1 91 ? -4.913 -11.398 -10.555 1.00 65.88 91 GLY A N 1
ATOM 712 C CA . GLY A 1 91 ? -5.813 -11.013 -11.639 1.00 65.88 91 GLY A CA 1
ATOM 713 C C . GLY A 1 91 ? -5.047 -10.402 -12.809 1.00 65.88 91 GLY A C 1
ATOM 714 O O . GLY A 1 91 ? -5.234 -10.829 -13.944 1.00 65.88 91 GLY A O 1
ATOM 715 N N . MET A 1 92 ? -4.109 -9.496 -12.532 1.00 58.41 92 MET A N 1
ATOM 716 C CA . MET A 1 92 ? -3.190 -8.917 -13.514 1.00 58.41 92 MET A CA 1
ATOM 717 C C . MET A 1 92 ? -2.252 -9.978 -14.106 1.00 58.41 92 MET A C 1
ATOM 719 O O . MET A 1 92 ? -2.060 -10.010 -15.320 1.00 58.41 92 MET A O 1
ATOM 723 N N . ALA A 1 93 ? -1.741 -10.910 -13.297 1.00 56.88 93 ALA A N 1
ATOM 724 C CA . ALA A 1 93 ? -0.944 -12.041 -13.773 1.00 56.88 93 ALA A CA 1
ATOM 725 C C . ALA A 1 93 ? -1.772 -13.005 -14.644 1.00 56.88 93 ALA A C 1
ATOM 727 O O . ALA A 1 93 ? -1.297 -13.481 -15.672 1.00 56.88 93 ALA A O 1
ATOM 728 N N . LYS A 1 94 ? -3.041 -13.261 -14.296 1.00 49.41 94 LYS A N 1
ATOM 729 C CA . LYS A 1 94 ? -3.962 -14.074 -15.108 1.00 49.41 94 LYS A CA 1
ATOM 730 C C . LYS A 1 94 ? -4.400 -13.362 -16.391 1.00 49.41 94 LYS A C 1
ATOM 732 O O . LYS A 1 94 ? -4.558 -14.036 -17.404 1.00 49.41 94 LYS A O 1
ATOM 737 N N . LEU A 1 95 ? -4.532 -12.035 -16.386 1.00 44.59 95 LEU A N 1
ATOM 738 C CA . LEU A 1 95 ? -4.755 -11.211 -17.583 1.00 44.59 95 LEU A CA 1
ATOM 739 C C . LEU A 1 95 ? -3.518 -11.163 -18.496 1.00 44.59 95 LEU A C 1
ATOM 741 O O . LEU A 1 95 ? -3.668 -11.064 -19.709 1.00 44.59 95 LEU A O 1
ATOM 745 N N . GLN A 1 96 ? -2.304 -11.319 -17.956 1.00 46.09 96 GLN A N 1
ATOM 746 C CA . GLN A 1 96 ? -1.098 -11.540 -18.768 1.00 46.09 96 GLN A CA 1
ATOM 747 C C . GLN A 1 96 ? -1.038 -12.952 -19.384 1.00 46.09 96 GLN A C 1
ATOM 749 O O . GLN A 1 96 ? -0.416 -13.127 -20.429 1.00 46.09 96 GLN A O 1
ATOM 754 N N . VAL A 1 97 ? -1.720 -13.945 -18.798 1.00 48.84 97 VAL A N 1
ATOM 755 C CA . VAL A 1 97 ? -1.806 -15.326 -19.327 1.00 48.84 97 VAL A CA 1
ATOM 756 C C . VAL A 1 97 ? -3.036 -15.543 -20.227 1.00 48.84 97 VAL A C 1
ATOM 758 O O . VAL A 1 97 ? -3.058 -16.470 -21.032 1.00 48.84 97 VAL A O 1
ATOM 761 N N . GLN A 1 98 ? -4.034 -14.660 -20.173 1.00 43.59 98 GLN A N 1
ATOM 762 C CA . GLN A 1 98 ? -5.198 -14.651 -21.062 1.00 43.59 98 GLN A CA 1
ATOM 763 C C . GLN A 1 98 ? -5.304 -13.314 -21.801 1.00 43.59 98 GLN A C 1
ATOM 765 O O . GLN A 1 98 ? -6.265 -12.568 -21.637 1.00 43.59 98 GLN A O 1
ATOM 770 N N . LYS A 1 99 ? -4.330 -13.022 -22.666 1.00 42.41 99 LYS A N 1
ATOM 771 C CA . LYS A 1 99 ? -4.601 -12.161 -23.819 1.00 42.41 99 LYS A CA 1
ATOM 772 C C . LYS A 1 99 ? -5.319 -13.048 -24.845 1.00 42.41 99 LYS A C 1
ATOM 774 O O . LYS A 1 99 ? -4.707 -14.018 -25.299 1.00 42.41 99 LYS A O 1
ATOM 779 N N . PRO A 1 100 ? -6.584 -12.784 -25.221 1.00 38.75 100 PRO A N 1
ATOM 780 C CA . PRO A 1 100 ? -7.127 -13.381 -26.428 1.00 38.75 100 PRO A CA 1
ATOM 781 C C . PRO A 1 100 ? -6.175 -13.017 -27.563 1.00 38.75 100 PRO A C 1
ATOM 783 O O . PRO A 1 100 ? -5.734 -11.869 -27.672 1.00 38.75 100 PRO A O 1
ATOM 786 N N . ALA A 1 101 ? -5.828 -14.004 -28.379 1.00 47.03 101 ALA A N 1
ATOM 787 C CA . ALA A 1 101 ? -5.099 -13.819 -29.618 1.00 47.03 101 ALA A CA 1
ATOM 788 C C . ALA A 1 101 ? -5.957 -13.016 -30.612 1.00 47.03 101 ALA A C 1
ATOM 790 O O . ALA A 1 101 ? -6.498 -13.556 -31.563 1.00 47.03 101 ALA A O 1
ATOM 791 N N . ILE A 1 102 ? -6.098 -11.717 -30.367 1.00 49.75 102 ILE A N 1
ATOM 792 C CA . ILE A 1 102 ? -6.389 -10.692 -31.369 1.00 49.75 102 ILE A CA 1
ATOM 793 C C . ILE A 1 102 ? -5.479 -9.514 -31.026 1.00 49.75 102 ILE A C 1
ATOM 795 O O . ILE A 1 102 ? -5.896 -8.402 -30.732 1.00 49.75 102 ILE A O 1
ATOM 799 N N . VAL A 1 103 ? -4.189 -9.811 -30.956 1.00 48.59 103 VAL A N 1
ATOM 800 C CA . VAL A 1 103 ? -3.167 -8.785 -31.066 1.00 48.59 103 VAL A CA 1
ATOM 801 C C . VAL A 1 103 ? -3.045 -8.588 -32.567 1.00 48.59 103 VAL A C 1
ATOM 803 O O . VAL A 1 103 ? -2.834 -9.581 -33.275 1.00 48.59 103 VAL A O 1
ATOM 806 N N . SER A 1 104 ? -3.242 -7.372 -33.077 1.00 57.38 104 SER A N 1
ATOM 807 C CA . SER A 1 104 ? -2.931 -7.136 -34.486 1.00 57.38 104 SER A CA 1
ATOM 808 C C . SER A 1 104 ? -1.503 -7.634 -34.738 1.00 57.38 104 SER A C 1
ATOM 810 O O . SER A 1 104 ? -0.648 -7.602 -33.841 1.00 57.38 104 SER A O 1
ATOM 812 N N . SER A 1 105 ? -1.241 -8.170 -35.930 1.00 62.31 105 SER A N 1
ATOM 813 C CA . SER A 1 105 ? 0.077 -8.728 -36.251 1.00 62.31 105 SER A CA 1
ATOM 814 C C . SER A 1 105 ? 1.218 -7.733 -35.963 1.00 62.31 105 SER A C 1
ATOM 816 O O . SER A 1 105 ? 2.339 -8.165 -35.695 1.00 62.31 105 SER A O 1
ATOM 818 N N . GLU A 1 106 ? 0.931 -6.427 -35.975 1.00 58.22 106 GLU A N 1
ATOM 819 C CA . GLU A 1 106 ? 1.836 -5.344 -35.589 1.00 58.22 106 GLU A CA 1
ATOM 820 C C . GLU A 1 106 ? 2.186 -5.345 -34.094 1.00 58.22 106 GLU A C 1
ATOM 822 O O . GLU A 1 106 ? 3.359 -5.365 -33.736 1.00 58.22 106 GLU A O 1
ATOM 827 N N . GLU A 1 107 ? 1.198 -5.350 -33.200 1.00 58.88 107 GLU A N 1
ATOM 828 C CA . GLU A 1 107 ? 1.422 -5.198 -31.754 1.00 58.88 107 GLU A CA 1
ATOM 829 C C . GLU A 1 107 ? 2.122 -6.428 -31.154 1.00 58.88 107 GLU A C 1
ATOM 831 O O . GLU A 1 107 ? 2.942 -6.310 -30.243 1.00 58.88 107 GLU A O 1
ATOM 836 N N . ALA A 1 108 ? 1.862 -7.622 -31.699 1.00 67.50 108 ALA A N 1
ATOM 837 C CA . ALA A 1 108 ? 2.569 -8.841 -31.306 1.00 67.50 108 ALA A CA 1
ATOM 838 C C . ALA A 1 108 ? 4.031 -8.818 -31.767 1.00 67.50 108 ALA A C 1
ATOM 840 O O . ALA A 1 108 ? 4.913 -9.348 -31.088 1.00 67.50 108 ALA A O 1
ATOM 841 N N . LYS A 1 109 ? 4.294 -8.205 -32.924 1.00 69.19 109 LYS A N 1
ATOM 842 C CA . LYS A 1 109 ? 5.645 -8.020 -33.446 1.00 69.19 109 LYS A CA 1
ATOM 843 C C . LYS A 1 109 ? 6.405 -6.982 -32.618 1.00 69.19 109 LYS A C 1
ATOM 845 O O . LYS A 1 109 ? 7.524 -7.271 -32.203 1.00 69.19 109 LYS A O 1
ATOM 850 N N . LEU A 1 110 ? 5.759 -5.865 -32.281 1.00 69.88 110 LEU A N 1
ATOM 851 C CA . LEU A 1 110 ? 6.320 -4.813 -31.431 1.00 69.88 110 LEU A CA 1
ATOM 852 C C . LEU A 1 110 ? 6.689 -5.346 -30.040 1.00 69.88 110 LEU A C 1
ATOM 854 O O . LEU A 1 110 ? 7.783 -5.090 -29.546 1.00 69.88 110 LEU A O 1
ATOM 858 N N . GLN A 1 111 ? 5.808 -6.147 -29.431 1.00 68.56 111 GLN A N 1
ATOM 859 C CA . GLN A 1 1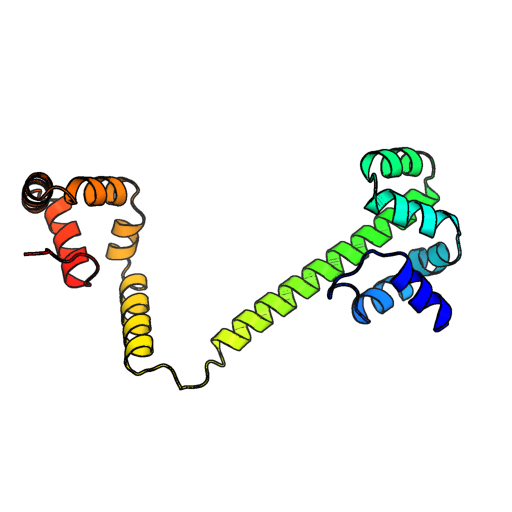11 ? 6.074 -6.746 -28.123 1.00 68.56 111 GLN A CA 1
ATOM 860 C C . GLN A 1 111 ? 7.260 -7.716 -28.175 1.00 68.56 111 GLN A C 1
ATOM 862 O O . GLN A 1 111 ? 8.135 -7.665 -27.319 1.00 68.56 111 GLN A O 1
ATOM 867 N N . ARG A 1 112 ? 7.346 -8.561 -29.212 1.00 74.69 112 ARG A N 1
ATOM 868 C CA . ARG A 1 112 ? 8.488 -9.473 -29.396 1.00 74.69 112 ARG A CA 1
ATOM 869 C C . ARG A 1 112 ? 9.801 -8.725 -29.616 1.00 74.69 112 ARG A C 1
ATOM 871 O O . ARG A 1 112 ? 10.848 -9.203 -29.188 1.00 74.69 112 ARG A O 1
ATOM 878 N N . GLU A 1 113 ? 9.771 -7.590 -30.306 1.00 72.31 113 GLU A N 1
ATOM 879 C CA . GLU A 1 113 ? 10.944 -6.731 -30.490 1.00 72.31 113 GLU A CA 1
ATOM 880 C C . GLU A 1 113 ? 11.355 -6.065 -29.169 1.00 72.31 113 GLU A C 1
ATOM 882 O O . GLU A 1 113 ? 12.533 -6.119 -28.810 1.00 72.31 113 GLU A O 1
ATOM 887 N N . ALA A 1 114 ? 10.398 -5.556 -28.389 1.00 74.62 114 ALA A N 1
ATOM 888 C CA . ALA A 1 114 ? 10.648 -5.018 -27.052 1.00 74.62 114 ALA A CA 1
ATOM 889 C C . ALA A 1 114 ? 11.234 -6.078 -26.100 1.00 74.62 114 ALA A C 1
ATOM 891 O O . ALA A 1 114 ? 12.223 -5.818 -25.413 1.00 74.62 114 ALA A O 1
ATOM 892 N N . ASP A 1 115 ? 10.692 -7.297 -26.110 1.00 79.06 115 ASP A N 1
ATOM 893 C CA . ASP A 1 115 ? 11.179 -8.397 -25.275 1.00 79.06 115 ASP A CA 1
ATOM 894 C C . ASP A 1 115 ? 12.611 -8.803 -25.656 1.00 79.06 115 ASP A C 1
ATOM 896 O O . ASP A 1 115 ? 13.439 -9.039 -24.776 1.00 79.06 115 ASP A O 1
ATOM 900 N N . LYS A 1 116 ? 12.949 -8.819 -26.954 1.00 78.31 116 LYS A N 1
ATOM 901 C CA . LYS A 1 116 ? 14.320 -9.082 -27.434 1.00 78.31 116 LYS A CA 1
ATOM 902 C C . LYS A 1 116 ? 15.309 -8.010 -26.985 1.00 78.31 116 LYS A C 1
ATOM 904 O O . LYS A 1 116 ? 16.415 -8.342 -26.562 1.00 78.31 116 LYS A O 1
ATOM 909 N N . VAL A 1 117 ? 14.915 -6.739 -27.063 1.00 77.25 117 VAL A N 1
ATOM 910 C CA . VAL A 1 117 ? 15.721 -5.606 -26.581 1.00 77.25 117 VAL A CA 1
ATOM 911 C C . VAL A 1 117 ? 15.967 -5.734 -25.086 1.00 77.25 117 VAL A C 1
ATOM 913 O O . VAL A 1 117 ? 17.100 -5.598 -24.624 1.00 77.25 117 VAL A O 1
ATOM 916 N N . LEU A 1 118 ? 14.915 -6.042 -24.327 1.00 75.88 118 LEU A N 1
ATOM 917 C CA . LEU A 1 118 ? 15.034 -6.238 -22.896 1.00 75.88 118 LEU A CA 1
ATOM 918 C C . LEU A 1 118 ? 15.889 -7.466 -22.592 1.00 75.88 118 LEU A C 1
ATOM 920 O O . LEU A 1 118 ? 16.666 -7.402 -21.664 1.00 75.88 118 LEU A O 1
ATOM 924 N N . GLN A 1 119 ? 15.827 -8.577 -23.312 1.00 82.25 119 GLN A N 1
ATOM 925 C CA . GLN A 1 119 ? 16.660 -9.745 -22.986 1.00 82.25 119 GLN A CA 1
ATOM 926 C C . GLN A 1 119 ? 18.168 -9.525 -23.212 1.00 82.25 119 GLN A C 1
ATOM 928 O O . GLN A 1 119 ? 18.975 -10.257 -22.641 1.00 82.25 119 GLN A O 1
ATOM 933 N N . ASN A 1 120 ? 18.570 -8.505 -23.979 1.00 84.56 120 ASN A N 1
ATOM 934 C CA . ASN A 1 120 ? 19.978 -8.192 -24.198 1.00 84.56 120 ASN A CA 1
ATOM 935 C C . ASN A 1 120 ? 20.579 -7.394 -23.020 1.00 84.56 120 ASN A C 1
ATOM 937 O O . ASN A 1 120 ? 20.235 -6.235 -22.773 1.00 84.56 120 ASN A O 1
ATOM 941 N N . GLN A 1 121 ? 21.528 -8.013 -22.312 1.00 80.56 121 GLN A N 1
ATOM 942 C CA . GLN A 1 121 ? 22.186 -7.420 -21.146 1.00 80.56 121 GLN A CA 1
ATOM 943 C C . GLN A 1 121 ? 23.014 -6.170 -21.490 1.00 80.56 121 GLN A C 1
ATOM 945 O O . GLN A 1 121 ? 23.017 -5.214 -20.716 1.00 80.56 121 GLN A O 1
ATOM 950 N N . GLU A 1 122 ? 23.668 -6.125 -22.653 1.00 81.38 122 GLU A N 1
ATOM 951 C CA . GLU A 1 122 ? 24.439 -4.953 -23.086 1.00 81.38 122 GLU A CA 1
ATOM 952 C C . GLU A 1 122 ? 23.530 -3.748 -23.343 1.00 81.38 122 GLU A C 1
ATOM 954 O O . GLU A 1 122 ? 23.836 -2.642 -22.897 1.00 81.38 122 GLU A O 1
ATOM 959 N N . ILE A 1 123 ? 22.370 -3.951 -23.973 1.00 84.06 123 ILE A N 1
ATOM 960 C CA . ILE A 1 123 ? 21.409 -2.860 -24.194 1.00 84.06 123 ILE A CA 1
ATOM 961 C C . ILE A 1 123 ? 20.799 -2.395 -22.883 1.00 84.06 123 ILE A C 1
ATOM 963 O O . ILE A 1 123 ? 20.700 -1.189 -22.659 1.00 84.06 123 ILE A O 1
ATOM 967 N N . ARG A 1 124 ? 20.433 -3.322 -21.987 1.00 82.44 124 ARG A N 1
ATOM 968 C CA . ARG A 1 124 ? 19.957 -2.957 -20.646 1.00 82.44 124 ARG A CA 1
ATOM 969 C C .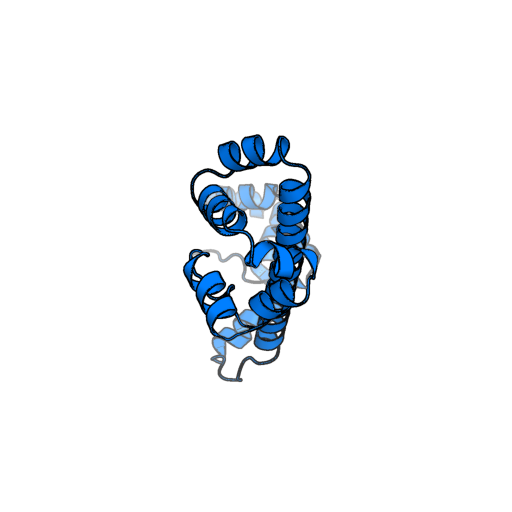 ARG A 1 124 ? 20.962 -2.068 -19.927 1.00 82.44 124 ARG A C 1
ATOM 971 O O . ARG A 1 124 ? 20.563 -1.058 -19.352 1.00 82.44 124 ARG A O 1
ATOM 978 N N . ASN A 1 125 ? 22.246 -2.407 -19.995 1.00 84.31 125 ASN A N 1
ATOM 979 C CA . ASN A 1 125 ? 23.306 -1.626 -19.366 1.00 84.31 125 ASN A CA 1
ATOM 980 C C . ASN A 1 125 ? 23.442 -0.234 -19.998 1.00 84.31 125 ASN A C 1
ATOM 982 O O . ASN A 1 125 ? 23.622 0.748 -19.280 1.00 84.31 125 ASN A O 1
ATOM 986 N N . VAL A 1 126 ? 23.304 -0.127 -21.322 1.00 84.81 126 VAL A N 1
ATOM 987 C CA . VAL A 1 126 ? 23.310 1.165 -22.021 1.00 84.81 126 VAL A CA 1
ATOM 988 C C . VAL A 1 126 ? 22.081 2.003 -21.652 1.00 84.81 126 VAL A C 1
ATOM 990 O O . VAL A 1 126 ? 22.245 3.166 -21.302 1.00 84.81 126 VAL A O 1
ATOM 993 N N . LEU A 1 127 ? 20.868 1.444 -21.658 1.00 82.06 127 LEU A N 1
ATOM 994 C CA . LEU A 1 127 ? 19.625 2.170 -21.344 1.00 82.06 127 LEU A CA 1
ATOM 995 C C . LEU A 1 127 ? 19.497 2.564 -19.864 1.00 82.06 127 LEU A C 1
ATOM 997 O O . LEU A 1 127 ? 18.887 3.586 -19.548 1.00 82.06 127 LEU A O 1
ATOM 1001 N N . SER A 1 128 ? 20.070 1.766 -18.961 1.00 83.38 128 SER A N 1
ATOM 1002 C CA . SER A 1 128 ? 20.034 2.018 -17.513 1.00 83.38 128 SER A CA 1
ATOM 1003 C C . SER A 1 128 ? 21.112 3.001 -17.054 1.00 83.38 128 SER A C 1
ATOM 1005 O O . SER A 1 128 ? 21.064 3.474 -15.920 1.00 83.38 128 SER A O 1
ATOM 1007 N N . ASN A 1 129 ? 22.085 3.322 -17.912 1.00 85.06 129 ASN A N 1
ATOM 1008 C CA . ASN A 1 129 ? 23.129 4.280 -17.586 1.00 85.06 129 ASN A CA 1
ATOM 1009 C C . ASN A 1 129 ? 22.553 5.716 -17.602 1.00 85.06 129 ASN A C 1
ATOM 1011 O O . ASN A 1 129 ? 22.022 6.147 -18.631 1.00 85.06 129 ASN A O 1
ATOM 1015 N N . PRO A 1 130 ? 22.660 6.479 -16.496 1.00 81.75 130 PRO A N 1
ATOM 1016 C CA . PRO A 1 130 ? 22.155 7.851 -16.427 1.00 81.75 130 PRO A CA 1
ATOM 1017 C C . PRO A 1 130 ? 22.788 8.779 -17.474 1.00 81.75 130 PRO A C 1
ATOM 1019 O O . PRO A 1 130 ? 22.105 9.656 -18.002 1.00 81.75 130 PRO A O 1
ATOM 1022 N N . GLU A 1 131 ? 24.050 8.543 -17.839 1.00 84.62 131 GLU A N 1
ATOM 1023 C CA . GLU A 1 131 ? 24.776 9.319 -18.847 1.00 84.62 131 GLU A CA 1
ATOM 1024 C C . GLU A 1 131 ? 24.167 9.137 -20.246 1.00 84.62 131 GLU A C 1
ATOM 1026 O O . GLU A 1 131 ? 24.092 10.083 -21.026 1.00 84.62 131 GLU A O 1
ATOM 1031 N N . THR A 1 132 ? 23.624 7.953 -20.555 1.00 84.00 132 THR A N 1
ATOM 1032 C CA . THR A 1 132 ? 23.000 7.672 -21.858 1.00 84.00 132 THR A CA 1
ATOM 1033 C C . THR A 1 132 ? 21.839 8.613 -22.146 1.00 84.00 132 THR A C 1
ATOM 1035 O O . THR A 1 132 ? 21.717 9.099 -23.266 1.00 84.00 132 THR A O 1
ATOM 1038 N N . LYS A 1 133 ? 21.005 8.927 -21.147 1.00 81.69 133 LYS A N 1
ATOM 1039 C CA . LYS A 1 133 ? 19.889 9.872 -21.324 1.00 81.69 133 LYS A CA 1
ATOM 1040 C C . LYS A 1 133 ? 20.389 11.269 -21.675 1.00 81.69 133 LYS A C 1
ATOM 1042 O O . LYS A 1 133 ? 19.822 11.937 -22.534 1.00 81.69 133 LYS A O 1
ATOM 1047 N N . GLU A 1 134 ? 21.466 11.699 -21.030 1.00 85.56 134 GLU A N 1
ATOM 1048 C CA . GLU A 1 134 ? 22.066 13.005 -21.274 1.00 85.56 134 GLU A CA 1
ATOM 1049 C C . GLU A 1 134 ? 22.687 13.088 -22.673 1.00 85.56 134 GLU A C 1
ATOM 1051 O O . GLU A 1 134 ? 22.472 14.067 -23.392 1.00 85.56 134 GLU A O 1
ATOM 1056 N N . ILE A 1 135 ? 23.403 12.041 -23.090 1.00 84.88 135 ILE A N 1
ATOM 1057 C CA . ILE A 1 135 ? 23.989 11.957 -24.429 1.00 84.88 135 ILE A CA 1
ATOM 1058 C C . ILE A 1 135 ? 22.902 11.907 -25.502 1.00 84.88 135 ILE A C 1
ATOM 1060 O O . ILE A 1 135 ? 22.994 12.650 -26.474 1.00 84.88 135 ILE A O 1
ATOM 1064 N N . LEU A 1 136 ? 21.842 11.114 -25.319 1.00 82.38 136 LEU A N 1
ATOM 1065 C CA . LEU A 1 136 ? 20.719 11.063 -26.260 1.00 82.38 136 LEU A CA 1
ATOM 1066 C C . LEU A 1 136 ? 20.020 12.425 -26.392 1.00 82.38 136 LEU A C 1
ATOM 1068 O O . LEU A 1 136 ? 19.744 12.855 -27.508 1.00 82.38 136 LEU A O 1
ATOM 1072 N N . ASN A 1 137 ? 19.832 13.153 -25.286 1.00 84.44 137 ASN A N 1
ATOM 1073 C CA . ASN A 1 137 ? 19.290 14.514 -25.319 1.00 84.44 137 ASN A CA 1
ATOM 1074 C C . ASN A 1 137 ? 20.204 15.492 -26.074 1.00 84.44 137 ASN A C 1
ATOM 1076 O O . ASN A 1 137 ? 19.723 16.323 -26.844 1.00 84.44 137 ASN A O 1
ATOM 1080 N N . LYS A 1 138 ? 21.526 15.392 -25.889 1.00 82.56 138 LYS A N 1
ATOM 1081 C CA . LYS A 1 138 ? 22.519 16.197 -26.627 1.00 82.56 138 LYS A CA 1
ATOM 1082 C C . LYS A 1 138 ? 22.561 15.831 -28.114 1.00 82.56 138 LYS A C 1
ATOM 1084 O O . LYS A 1 138 ? 22.774 16.702 -28.956 1.00 82.56 138 LYS A O 1
ATOM 1089 N N . CYS A 1 139 ? 22.328 14.563 -28.433 1.00 80.25 139 CYS A N 1
ATOM 1090 C CA . CYS A 1 139 ? 22.257 14.013 -29.782 1.00 80.25 139 CYS A CA 1
ATOM 1091 C C . CYS A 1 139 ? 21.030 14.472 -30.584 1.00 80.25 139 CYS A C 1
ATOM 1093 O O . CYS A 1 139 ? 21.024 14.300 -31.800 1.00 80.25 139 CYS A O 1
ATOM 1095 N N . SER A 1 140 ? 20.049 15.135 -29.962 1.00 79.56 140 SER A N 1
ATOM 1096 C CA . SER A 1 140 ? 19.021 15.896 -30.689 1.00 79.56 140 SER A CA 1
ATOM 1097 C C . SER A 1 140 ? 19.630 16.983 -31.586 1.00 79.56 140 SER A C 1
ATOM 1099 O O . SER A 1 140 ? 19.014 17.404 -32.561 1.00 79.56 140 SER A O 1
ATOM 1101 N N . ASN A 1 141 ? 20.856 17.437 -31.286 1.00 83.81 141 ASN A N 1
ATOM 1102 C CA . ASN A 1 141 ? 21.632 18.290 -32.176 1.00 83.81 141 ASN A CA 1
ATOM 1103 C C . ASN A 1 141 ? 22.468 17.432 -33.156 1.00 83.81 141 ASN A C 1
ATOM 1105 O O . ASN A 1 141 ? 23.343 16.678 -32.712 1.00 83.81 141 ASN A O 1
ATOM 1109 N N . PRO A 1 142 ? 22.301 17.596 -34.483 1.00 79.88 142 PRO A N 1
ATOM 1110 C CA . PRO A 1 142 ? 22.971 16.770 -35.490 1.00 79.88 142 PRO A CA 1
ATOM 1111 C C . PRO A 1 142 ? 24.504 16.894 -35.484 1.00 79.88 142 PRO A C 1
ATOM 1113 O O . PRO A 1 142 ? 25.202 15.947 -35.851 1.00 79.88 142 PRO A O 1
ATOM 1116 N N . VAL A 1 143 ? 25.058 18.029 -35.045 1.00 85.62 143 VAL A N 1
ATOM 1117 C CA . VAL A 1 143 ? 26.513 18.223 -34.917 1.00 85.62 143 VAL A CA 1
ATOM 1118 C C . VAL A 1 143 ? 27.058 17.423 -33.733 1.00 85.62 143 VAL A C 1
ATOM 1120 O O . VAL A 1 143 ? 28.077 16.741 -33.854 1.00 85.62 143 VAL A O 1
ATOM 1123 N N . MET A 1 144 ? 26.354 17.457 -32.600 1.00 84.44 144 MET A N 1
ATOM 1124 C CA . MET A 1 144 ? 26.727 16.694 -31.406 1.00 84.44 144 MET A CA 1
ATOM 1125 C C . MET A 1 144 ? 26.563 15.192 -31.632 1.00 84.44 144 MET A C 1
ATOM 1127 O O . MET A 1 144 ? 27.439 14.424 -31.241 1.00 84.44 144 MET A O 1
ATOM 1131 N N . PHE A 1 145 ? 25.513 14.777 -32.340 1.00 84.44 145 PHE A N 1
ATOM 1132 C CA . PHE A 1 145 ? 25.319 13.383 -32.727 1.00 84.44 145 PHE A CA 1
ATOM 1133 C C . PHE A 1 145 ? 26.496 12.838 -33.547 1.00 84.44 145 PHE A C 1
ATOM 1135 O O . PHE A 1 145 ? 27.060 11.803 -33.197 1.00 84.44 145 PHE A O 1
ATOM 1142 N N . ARG A 1 146 ? 26.940 13.560 -34.589 1.00 84.38 146 ARG A N 1
ATOM 1143 C CA . ARG A 1 146 ? 28.117 13.158 -35.389 1.00 84.38 146 ARG A CA 1
ATOM 1144 C C . ARG A 1 146 ? 29.383 13.063 -34.543 1.00 84.38 146 ARG A C 1
ATOM 1146 O O . ARG A 1 146 ? 30.188 12.159 -34.745 1.00 84.38 146 ARG A O 1
ATOM 1153 N N . ARG A 1 147 ? 29.553 13.972 -33.579 1.00 88.56 147 ARG A N 1
ATOM 1154 C CA . ARG A 1 147 ? 30.690 13.951 -32.654 1.00 88.56 147 ARG A CA 1
ATOM 1155 C C . ARG A 1 147 ? 30.682 12.695 -31.778 1.00 88.56 147 ARG A C 1
ATOM 1157 O O . ARG A 1 147 ? 31.705 12.026 -31.707 1.00 88.56 147 ARG A O 1
ATOM 1164 N N . TYR A 1 148 ? 29.545 12.344 -31.178 1.00 88.69 148 TYR A N 1
ATOM 1165 C CA . TYR A 1 148 ? 29.418 11.129 -30.363 1.00 88.69 148 TYR A CA 1
ATOM 1166 C C . TYR A 1 148 ? 29.453 9.837 -31.189 1.00 88.69 148 TYR A C 1
ATOM 1168 O O . TYR A 1 148 ? 29.905 8.814 -30.691 1.00 88.69 148 TYR A O 1
ATOM 1176 N N . MET A 1 149 ? 29.059 9.871 -32.463 1.00 84.50 149 MET A N 1
ATOM 1177 C CA . MET A 1 149 ? 29.208 8.737 -33.386 1.00 84.50 149 MET A CA 1
ATOM 1178 C C . MET A 1 149 ? 30.667 8.411 -33.739 1.00 84.50 149 MET A C 1
ATOM 1180 O O . MET A 1 149 ? 30.977 7.257 -34.056 1.00 84.50 149 MET A O 1
ATOM 1184 N N . ASN A 1 150 ? 31.547 9.416 -33.689 1.00 87.06 150 ASN A N 1
ATOM 1185 C CA . ASN A 1 150 ? 32.991 9.270 -33.888 1.00 87.06 150 ASN A CA 1
ATOM 1186 C C . ASN A 1 150 ? 33.746 8.951 -32.587 1.00 87.06 150 ASN A C 1
ATOM 1188 O O . ASN A 1 150 ? 34.937 8.655 -32.633 1.00 87.06 150 ASN A O 1
ATOM 1192 N N . ASP A 1 151 ? 33.074 9.005 -31.437 1.00 90.38 151 ASP A N 1
ATOM 1193 C CA . ASP A 1 151 ? 33.654 8.623 -30.154 1.00 90.38 151 ASP A CA 1
ATOM 1194 C C . ASP A 1 151 ? 33.768 7.087 -30.054 1.00 90.38 151 ASP A C 1
ATOM 1196 O O . ASP A 1 151 ? 32.822 6.378 -30.411 1.00 90.38 151 ASP A O 1
ATOM 1200 N N . PRO A 1 152 ? 34.897 6.534 -29.580 1.00 85.12 152 PRO A N 1
ATOM 1201 C CA . PRO A 1 152 ? 35.108 5.087 -29.540 1.00 85.12 152 PRO A CA 1
ATOM 1202 C C . PRO A 1 152 ? 34.160 4.355 -28.580 1.00 85.12 152 PRO A C 1
ATOM 1204 O O . PRO A 1 152 ? 33.822 3.198 -28.823 1.00 85.12 152 PRO A O 1
ATOM 1207 N N . ILE A 1 153 ? 33.706 5.014 -27.510 1.00 86.00 153 ILE A N 1
ATOM 1208 C CA . ILE A 1 153 ? 32.837 4.418 -26.490 1.00 86.00 153 ILE A CA 1
ATOM 1209 C C . ILE A 1 153 ? 31.373 4.672 -26.855 1.00 86.00 153 ILE A C 1
ATOM 1211 O O . ILE A 1 153 ? 30.562 3.744 -26.918 1.00 86.00 153 ILE A O 1
ATOM 1215 N N . TRP A 1 154 ? 31.023 5.927 -27.130 1.00 87.50 154 TRP A N 1
ATOM 1216 C CA . TRP A 1 154 ? 29.653 6.324 -27.440 1.00 87.50 154 TRP A CA 1
ATOM 1217 C C . TRP A 1 154 ? 29.221 5.924 -28.843 1.00 87.50 154 TRP A C 1
ATOM 1219 O O . TRP A 1 154 ? 28.074 5.523 -29.020 1.00 87.50 154 TRP A O 1
ATOM 1229 N N . GLY A 1 155 ? 30.127 5.914 -29.817 1.00 87.19 155 GLY A N 1
ATOM 1230 C CA . GLY A 1 155 ? 29.830 5.464 -31.172 1.00 87.19 155 GLY A CA 1
ATOM 1231 C C . GLY A 1 155 ? 29.439 3.989 -31.213 1.00 87.19 155 GLY A C 1
ATOM 1232 O O . GLY A 1 155 ? 28.473 3.631 -31.884 1.00 87.19 155 GLY A O 1
ATOM 1233 N N . ALA A 1 156 ? 30.116 3.132 -30.440 1.00 87.50 156 ALA A N 1
ATOM 1234 C CA . ALA A 1 156 ? 29.748 1.721 -30.315 1.00 87.50 156 ALA A CA 1
ATOM 1235 C C . ALA A 1 156 ? 28.349 1.550 -29.695 1.00 87.50 156 ALA A C 1
ATOM 1237 O O . ALA A 1 156 ? 27.528 0.793 -30.211 1.00 87.50 156 ALA A O 1
ATOM 1238 N N . ARG A 1 157 ? 28.040 2.312 -28.638 1.00 87.50 157 ARG A N 1
ATOM 1239 C CA . ARG A 1 157 ? 26.731 2.278 -27.962 1.00 87.50 157 ARG A CA 1
ATOM 1240 C C . ARG A 1 157 ? 25.599 2.818 -28.834 1.00 87.50 157 ARG A C 1
ATOM 1242 O O . ARG A 1 157 ? 24.529 2.223 -28.872 1.00 87.50 157 ARG A O 1
ATOM 1249 N N . ILE A 1 158 ? 25.820 3.913 -29.557 1.00 86.94 158 ILE A N 1
ATOM 1250 C CA . ILE A 1 158 ? 24.817 4.509 -30.451 1.00 86.94 158 ILE A CA 1
ATOM 1251 C C . ILE A 1 158 ? 24.528 3.572 -31.630 1.00 86.94 158 ILE A C 1
ATOM 1253 O O . ILE A 1 158 ? 23.363 3.370 -31.967 1.00 86.94 158 ILE A O 1
ATOM 1257 N N . ARG A 1 159 ? 25.552 2.927 -32.207 1.00 86.75 159 ARG A N 1
ATOM 1258 C CA . ARG A 1 159 ? 25.368 1.900 -33.251 1.00 86.75 159 ARG A CA 1
ATOM 1259 C C . ARG A 1 159 ? 24.626 0.675 -32.727 1.00 86.75 159 ARG A C 1
ATOM 1261 O O . ARG A 1 159 ? 23.768 0.152 -33.430 1.00 86.75 159 ARG A O 1
ATOM 1268 N N . LEU A 1 160 ? 24.907 0.256 -31.492 1.00 86.38 160 LEU A N 1
ATOM 1269 C CA . LEU A 1 160 ? 24.158 -0.812 -30.833 1.00 86.38 160 LEU A CA 1
ATOM 1270 C C . LEU A 1 160 ? 22.677 -0.426 -30.697 1.00 86.38 160 LEU A C 1
ATOM 1272 O O . LEU A 1 160 ? 21.809 -1.188 -31.098 1.00 86.38 160 LEU A O 1
ATOM 1276 N N . LEU A 1 161 ? 22.359 0.780 -30.223 1.00 85.75 161 LEU A N 1
ATOM 1277 C CA . LEU A 1 161 ? 20.968 1.246 -30.133 1.00 85.75 161 LEU A CA 1
ATOM 1278 C C . LEU A 1 161 ? 20.287 1.347 -31.510 1.00 85.75 161 LEU A C 1
ATOM 1280 O O . LEU A 1 161 ? 19.109 1.016 -31.641 1.00 85.75 161 LEU A O 1
ATOM 1284 N N . GLN A 1 162 ? 21.029 1.744 -32.544 1.00 84.19 162 GLN A N 1
ATOM 1285 C CA . GLN A 1 162 ? 20.548 1.783 -33.925 1.00 84.19 162 GLN A CA 1
ATOM 1286 C C . GLN A 1 162 ? 20.243 0.380 -34.475 1.00 84.19 162 GLN A C 1
ATOM 1288 O O . GLN A 1 162 ? 19.215 0.186 -35.119 1.00 84.19 162 GLN A O 1
ATOM 1293 N N . GLN A 1 163 ? 21.094 -0.612 -34.195 1.00 82.88 163 GLN A N 1
ATOM 1294 C CA . GLN A 1 163 ? 20.909 -2.003 -34.630 1.00 82.88 163 GLN A CA 1
ATOM 1295 C C . GLN A 1 163 ? 19.614 -2.620 -34.082 1.00 82.88 163 GLN A C 1
ATOM 1297 O O . GLN A 1 163 ? 19.010 -3.471 -34.730 1.00 82.88 163 GLN A O 1
ATOM 1302 N N . TYR A 1 164 ? 19.178 -2.166 -32.907 1.00 81.31 164 TYR A N 1
ATOM 1303 C CA . TYR A 1 164 ? 17.939 -2.599 -32.265 1.00 81.31 164 TYR A CA 1
ATOM 1304 C C . TYR A 1 164 ? 16.752 -1.667 -32.544 1.00 81.31 164 TYR A C 1
ATOM 1306 O O . TYR A 1 164 ? 15.702 -1.807 -31.924 1.00 81.31 164 TYR A O 1
ATOM 1314 N N . GLY A 1 165 ? 16.903 -0.716 -33.472 1.00 75.81 165 GLY A N 1
ATOM 1315 C CA . GLY A 1 165 ? 15.823 0.171 -33.909 1.00 75.81 165 GLY A CA 1
ATOM 1316 C C . GLY A 1 165 ? 15.391 1.213 -32.874 1.00 75.81 165 GLY A C 1
ATOM 1317 O O . GLY A 1 165 ? 14.373 1.867 -33.068 1.00 75.81 165 GLY A O 1
ATOM 1318 N N . LEU A 1 166 ? 16.155 1.392 -31.791 1.00 80.88 166 LEU A N 1
ATOM 1319 C CA . LEU A 1 166 ? 15.830 2.320 -30.701 1.00 80.88 166 LEU A CA 1
ATOM 1320 C C . LEU A 1 166 ? 16.208 3.768 -31.023 1.00 80.88 166 LEU A C 1
ATOM 1322 O O . LEU A 1 166 ? 15.714 4.698 -30.391 1.00 80.88 166 LEU A O 1
ATOM 1326 N N . VAL A 1 167 ? 17.102 3.959 -31.993 1.00 79.62 167 VAL A N 1
ATOM 1327 C CA . VAL A 1 167 ? 17.519 5.269 -32.491 1.00 79.62 167 VAL A CA 1
ATOM 1328 C C . VAL A 1 167 ? 17.472 5.238 -34.011 1.00 79.62 167 VAL A C 1
ATOM 1330 O O . VAL A 1 167 ? 18.052 4.354 -34.642 1.00 79.62 167 VAL A O 1
ATOM 1333 N N . GLN A 1 168 ? 16.802 6.225 -34.596 1.00 70.12 168 GLN A N 1
ATOM 1334 C CA . GLN A 1 168 ? 16.745 6.433 -36.038 1.00 70.12 168 GLN A CA 1
ATOM 1335 C C . GLN A 1 168 ? 17.364 7.789 -36.371 1.00 70.12 168 GLN A C 1
ATOM 1337 O O . GLN A 1 168 ? 17.110 8.778 -35.685 1.00 70.12 168 GLN A O 1
ATOM 1342 N N . MET A 1 169 ? 18.179 7.840 -37.424 1.00 65.81 169 MET A N 1
ATOM 1343 C CA . MET A 1 169 ? 18.618 9.114 -37.985 1.00 65.81 169 MET A CA 1
ATOM 1344 C C . MET A 1 169 ? 17.485 9.633 -38.862 1.00 65.81 169 MET A C 1
ATOM 1346 O O . MET A 1 169 ? 17.177 9.028 -39.888 1.00 65.81 169 MET A O 1
ATOM 1350 N N . GLN A 1 170 ? 16.844 10.721 -38.441 1.00 57.66 170 GLN A N 1
ATOM 1351 C CA . GLN A 1 170 ? 16.008 11.482 -39.360 1.00 57.66 170 GLN A CA 1
ATOM 1352 C C . GLN A 1 170 ? 16.945 12.138 -40.373 1.00 57.66 170 GLN A C 1
ATOM 1354 O O . GLN A 1 170 ? 17.876 12.850 -39.989 1.00 57.66 170 GLN A O 1
ATOM 1359 N N . ASN A 1 171 ? 16.749 11.786 -41.639 1.00 46.84 171 ASN A N 1
ATOM 1360 C CA . ASN A 1 171 ? 17.486 12.335 -42.768 1.00 46.84 171 ASN A CA 1
ATOM 1361 C C . ASN A 1 171 ? 16.845 13.646 -43.223 1.00 46.84 171 ASN A C 1
ATOM 1363 O O . ASN A 1 171 ? 15.593 13.696 -43.218 1.00 46.84 171 ASN A O 1
#

Foldseek 3Di:
DDPVLLVVVVVLADDDPLSDPLLSCLQCVDPLSVVCSPPPVSSVLSNCCVPPVPVSVVVVVVPVSSVVNVVSNVVSVVVSVVVVVVVVVVVVVVVVVDDPPPPPPVNVVVVVLVVVCVVDPLSVVLVPDPVNVVLVVLVVDVVSVVVLCPDPVSVVNVVVCVVSVNDDDDD

InterPro domains:
  IPR041243 STI1/HOP, DP domain [PF17830] (22-73)